Protein AF-A0A5C6Q6F5-F1 (afdb_monomer_lite)

Radius of gyration: 61.61 Å; chains: 1; bounding box: 102×30×175 Å

Foldseek 3Di:
DDQDDDPPVNLCVVPVPDDPVVNVVSVVVRVVVSVVRVVVVVVVVVVVVVVVVVVVVVVVVVVVVVVVVVVVVVVVVVVVVVVVVVVVVVVVVVVVVVVVVVVVVVVVVVVVVVVVVVVVVVVVVVVVVVVVVVVVVVVVVVVVVVVVCVVDPD

Structure (mmCIF, N/CA/C/O backbone):
data_AF-A0A5C6Q6F5-F1
#
_entry.id   AF-A0A5C6Q6F5-F1
#
loop_
_atom_site.group_PDB
_atom_site.id
_atom_site.type_symbol
_atom_site.label_atom_id
_atom_site.label_alt_id
_atom_site.label_comp_id
_atom_site.label_asym_id
_atom_site.label_entity_id
_atom_site.label_seq_id
_atom_site.pdbx_PDB_ins_code
_atom_site.Cartn_x
_atom_site.Cartn_y
_atom_site.Cartn_z
_atom_site.occupancy
_atom_site.B_iso_or_equiv
_atom_site.auth_seq_id
_atom_site.auth_comp_id
_atom_site.auth_asym_id
_atom_site.auth_atom_id
_atom_site.pdbx_PDB_model_num
ATOM 1 N N . MET A 1 1 ? 21.310 9.097 -48.764 1.00 56.41 1 MET A N 1
ATOM 2 C CA . MET A 1 1 ? 22.387 10.093 -48.936 1.00 56.41 1 MET A CA 1
ATOM 3 C C . MET A 1 1 ? 22.700 10.214 -50.419 1.00 56.41 1 MET A C 1
ATOM 5 O O . MET A 1 1 ? 22.522 9.233 -51.130 1.00 56.41 1 MET A O 1
ATOM 9 N N . ALA A 1 2 ? 23.084 11.397 -50.901 1.00 59.16 2 ALA A N 1
ATOM 10 C CA . ALA A 1 2 ? 23.577 11.550 -52.270 1.00 59.16 2 ALA A CA 1
ATOM 11 C C . ALA A 1 2 ? 25.001 10.975 -52.343 1.00 59.16 2 ALA A C 1
ATOM 13 O O . ALA A 1 2 ? 25.812 11.287 -51.472 1.00 59.16 2 ALA A O 1
ATOM 14 N N . ARG A 1 3 ? 25.284 10.117 -53.330 1.00 66.50 3 ARG A N 1
ATOM 15 C CA . ARG A 1 3 ? 26.639 9.595 -53.563 1.00 66.50 3 ARG A CA 1
ATOM 16 C C . ARG A 1 3 ? 27.546 10.709 -54.069 1.00 66.50 3 ARG A C 1
ATOM 18 O O . ARG A 1 3 ? 27.082 11.613 -54.768 1.00 66.50 3 ARG A O 1
ATOM 25 N N . TYR A 1 4 ? 28.821 10.648 -53.706 1.00 63.25 4 TYR A N 1
ATOM 26 C CA . TYR A 1 4 ? 29.802 11.589 -54.223 1.00 63.25 4 TYR A CA 1
ATOM 27 C C . TYR A 1 4 ? 30.115 11.233 -55.674 1.00 63.25 4 TYR A C 1
ATOM 29 O O . TYR A 1 4 ? 30.737 10.213 -55.941 1.00 63.25 4 TYR A O 1
ATOM 37 N N . ARG A 1 5 ? 29.702 12.095 -56.601 1.00 63.47 5 ARG A N 1
ATOM 38 C CA . ARG A 1 5 ? 30.116 12.040 -58.000 1.00 63.47 5 ARG A CA 1
ATOM 39 C C . ARG A 1 5 ? 30.704 13.405 -58.351 1.00 63.47 5 ARG A C 1
ATOM 41 O O . ARG A 1 5 ? 29.983 14.398 -58.209 1.00 63.47 5 ARG A O 1
ATOM 48 N N . PRO A 1 6 ? 31.981 13.502 -58.758 1.00 65.19 6 PRO A N 1
ATOM 49 C CA . PRO A 1 6 ? 32.508 14.746 -59.311 1.00 65.19 6 PRO A CA 1
ATOM 50 C C . PRO A 1 6 ? 31.605 15.178 -60.471 1.00 65.19 6 PRO A C 1
ATOM 52 O O . PRO A 1 6 ? 31.167 14.325 -61.248 1.00 65.19 6 PRO A O 1
ATOM 55 N N . SER A 1 7 ? 31.272 16.467 -60.590 1.00 69.75 7 SER A N 1
ATOM 56 C CA . SER A 1 7 ? 30.468 16.887 -61.742 1.00 69.75 7 SER A CA 1
ATOM 57 C C . SER A 1 7 ? 31.296 16.694 -63.016 1.00 69.75 7 SER A C 1
ATOM 59 O O . SER A 1 7 ? 32.509 16.920 -63.003 1.00 69.75 7 SER A O 1
ATOM 61 N N . GLU A 1 8 ? 30.656 16.290 -64.118 1.00 67.56 8 GLU A N 1
ATOM 62 C CA . GLU A 1 8 ? 31.323 16.182 -65.429 1.00 67.56 8 GLU A CA 1
ATOM 63 C C . GLU A 1 8 ? 32.020 17.496 -65.805 1.00 67.56 8 GLU A C 1
ATOM 65 O O . GLU A 1 8 ? 33.095 17.490 -66.389 1.00 67.56 8 GLU A O 1
ATOM 70 N N . GLU A 1 9 ? 31.457 18.616 -65.357 1.00 65.31 9 GLU A N 1
ATOM 71 C CA . GLU A 1 9 ? 32.005 19.962 -65.497 1.00 65.31 9 GLU A CA 1
ATOM 72 C C . GLU A 1 9 ? 33.338 20.143 -64.744 1.00 65.31 9 GLU A C 1
ATOM 74 O O . GLU A 1 9 ? 34.272 20.733 -65.278 1.00 65.31 9 GLU A O 1
ATOM 79 N N . THR A 1 10 ? 33.483 19.570 -63.540 1.00 68.19 10 THR A N 1
ATOM 80 C CA . THR A 1 10 ? 34.743 19.650 -62.773 1.00 68.19 10 THR A CA 1
ATOM 81 C C . THR A 1 10 ? 35.837 18.776 -63.389 1.00 68.19 10 THR A C 1
ATOM 83 O O . THR A 1 10 ? 37.005 19.153 -63.375 1.00 68.19 10 THR A O 1
ATOM 86 N N . LEU A 1 11 ? 35.468 17.609 -63.929 1.00 68.75 11 LEU A N 1
ATOM 87 C CA . LEU A 1 11 ? 36.392 16.703 -64.621 1.00 68.75 11 LEU A CA 1
ATOM 88 C C . LEU A 1 11 ? 36.836 17.277 -65.972 1.00 68.75 11 LEU A C 1
ATOM 90 O O . LEU A 1 11 ? 38.020 17.229 -66.291 1.00 68.75 11 LEU A O 1
ATOM 94 N N . ALA A 1 12 ? 35.914 17.871 -66.734 1.00 69.88 12 ALA A N 1
ATOM 95 C CA . ALA A 1 12 ? 36.203 18.484 -68.029 1.00 69.88 12 ALA A CA 1
ATOM 96 C C . ALA A 1 12 ? 37.190 19.657 -67.911 1.00 69.88 12 ALA A C 1
ATOM 98 O O . ALA A 1 12 ? 38.140 19.731 -68.685 1.00 69.88 12 ALA A O 1
ATOM 99 N N . MET A 1 13 ? 37.036 20.509 -66.889 1.00 68.50 13 MET A N 1
ATOM 100 C CA . MET A 1 13 ? 37.956 21.627 -66.628 1.00 68.50 13 MET A CA 1
ATOM 101 C C . MET A 1 13 ? 39.399 21.189 -66.334 1.00 68.50 13 MET A C 1
ATOM 103 O O . MET A 1 13 ? 40.329 21.955 -66.561 1.00 68.50 13 MET A O 1
ATOM 107 N N . PHE A 1 14 ? 39.604 19.976 -65.814 1.00 66.75 14 PHE A N 1
ATOM 108 C CA . PHE A 1 14 ? 40.941 19.432 -65.559 1.00 66.75 14 PHE A CA 1
ATOM 109 C C . PHE A 1 14 ? 41.561 18.754 -66.785 1.00 66.75 14 PHE A C 1
ATOM 111 O O . PHE A 1 14 ? 42.776 18.575 -66.815 1.00 66.75 14 PHE A O 1
ATOM 118 N N . LYS A 1 15 ? 40.744 18.369 -67.772 1.00 69.62 15 LYS A N 1
ATOM 119 C CA . LYS A 1 15 ? 41.152 17.582 -68.942 1.00 69.62 15 LYS A CA 1
ATOM 120 C C . LYS A 1 15 ? 41.503 18.416 -70.174 1.00 69.62 15 LYS A C 1
ATOM 122 O O . LYS A 1 15 ? 42.203 17.910 -71.041 1.00 69.62 15 LYS A O 1
ATOM 127 N N . GLU A 1 16 ? 41.062 19.674 -70.237 1.00 72.19 16 GLU A N 1
ATOM 128 C CA . GLU A 1 16 ? 41.128 20.527 -71.439 1.00 72.19 16 GLU A CA 1
ATOM 129 C C . GLU A 1 16 ? 42.552 20.744 -72.004 1.00 72.19 16 GLU A C 1
ATOM 131 O O . GLU A 1 16 ? 42.694 20.933 -73.208 1.00 72.19 16 GLU A O 1
ATOM 136 N N . ASP A 1 17 ? 43.602 20.618 -71.180 1.00 70.12 17 ASP A N 1
ATOM 137 C CA . ASP A 1 17 ? 45.014 20.816 -71.569 1.00 70.12 17 ASP A CA 1
ATOM 138 C C . ASP A 1 17 ? 45.928 19.599 -71.274 1.00 70.12 17 ASP A C 1
ATOM 140 O O . ASP A 1 17 ? 47.160 19.717 -71.257 1.00 70.12 17 ASP A O 1
ATOM 144 N N . LEU A 1 18 ? 45.365 18.416 -70.996 1.00 74.75 18 LEU A N 1
ATOM 145 C CA . LEU A 1 18 ? 46.159 17.234 -70.641 1.00 74.75 18 LEU A CA 1
ATOM 146 C C . LEU A 1 18 ? 46.579 16.418 -71.877 1.00 74.75 18 LEU A C 1
ATOM 148 O O . LEU A 1 18 ? 45.759 16.174 -72.755 1.00 74.75 18 LEU A O 1
ATOM 152 N N . PRO A 1 19 ? 47.832 15.923 -71.944 1.00 77.12 19 PRO A N 1
ATOM 153 C CA . PRO A 1 19 ? 48.201 14.865 -72.883 1.00 77.12 19 PRO A CA 1
ATOM 154 C C . PRO A 1 19 ? 47.343 13.609 -72.654 1.00 77.12 19 PRO A C 1
ATOM 156 O O . PRO A 1 19 ? 47.102 13.256 -71.498 1.00 77.12 19 PRO A O 1
ATOM 159 N N . ASP A 1 20 ? 46.970 12.897 -73.721 1.00 73.38 20 ASP A N 1
ATOM 160 C CA . ASP A 1 20 ? 46.115 11.690 -73.695 1.00 73.38 20 ASP A CA 1
ATOM 161 C C . ASP A 1 20 ? 46.543 10.638 -72.642 1.00 73.38 20 ASP A C 1
ATOM 163 O O . ASP A 1 20 ? 45.713 9.976 -72.012 1.00 73.38 20 ASP A O 1
ATOM 167 N N . ASP A 1 21 ? 47.851 10.505 -72.392 1.00 70.75 21 ASP A N 1
ATOM 168 C CA . ASP A 1 21 ? 48.407 9.586 -71.388 1.00 70.75 21 ASP A CA 1
ATOM 169 C C . ASP A 1 21 ? 48.069 9.989 -69.937 1.00 70.75 21 ASP A C 1
ATOM 171 O O . ASP A 1 21 ? 48.003 9.134 -69.053 1.00 70.75 21 ASP A O 1
ATOM 175 N N . ILE A 1 22 ? 47.845 11.280 -69.671 1.00 75.56 22 ILE A N 1
ATOM 176 C CA . ILE A 1 22 ? 47.466 11.802 -68.350 1.00 75.56 22 ILE A CA 1
ATOM 177 C C . ILE A 1 22 ? 45.947 11.748 -68.155 1.00 75.56 22 ILE A C 1
ATOM 179 O O . ILE A 1 22 ? 45.495 11.507 -67.036 1.00 75.56 22 ILE A O 1
ATOM 183 N N . GLU A 1 23 ? 45.155 11.894 -69.220 1.00 76.50 23 GLU A N 1
ATOM 184 C CA . GLU A 1 23 ? 43.692 11.813 -69.138 1.00 76.50 23 GLU A CA 1
ATOM 185 C C . GLU A 1 23 ? 43.223 10.458 -68.578 1.00 76.50 23 GLU A C 1
ATOM 187 O O . GLU A 1 23 ? 42.425 10.413 -67.639 1.00 76.50 23 GLU A O 1
ATOM 192 N N . ASN A 1 24 ? 43.806 9.359 -69.065 1.00 79.62 24 ASN A N 1
ATOM 193 C CA . ASN A 1 24 ? 43.508 8.011 -68.572 1.00 79.62 24 ASN A CA 1
ATOM 194 C C . ASN A 1 24 ? 43.873 7.829 -67.087 1.00 79.62 24 ASN A C 1
ATOM 196 O O . ASN A 1 24 ? 43.171 7.140 -66.348 1.00 79.62 24 ASN A O 1
ATOM 200 N N . ILE A 1 25 ? 44.956 8.465 -66.624 1.00 81.62 25 ILE A N 1
ATOM 201 C CA . ILE A 1 25 ? 45.366 8.429 -65.212 1.00 81.62 25 ILE A CA 1
ATOM 202 C C . ILE A 1 25 ? 44.364 9.200 -64.345 1.00 81.62 25 ILE A C 1
ATOM 204 O O . ILE A 1 25 ? 44.036 8.751 -63.246 1.00 81.62 25 ILE A O 1
ATOM 208 N N . VAL A 1 26 ? 43.870 10.346 -64.824 1.00 81.38 26 VAL A N 1
ATOM 209 C CA . VAL A 1 26 ? 42.858 11.149 -64.121 1.00 81.38 26 VAL A CA 1
ATOM 210 C C . VAL A 1 26 ? 41.552 10.371 -63.974 1.00 81.38 26 VAL A C 1
ATOM 212 O O . VAL A 1 26 ? 40.999 10.343 -62.874 1.00 81.38 26 VAL A O 1
ATOM 215 N N . ASP A 1 27 ? 41.101 9.683 -65.024 1.00 82.00 27 ASP A N 1
ATOM 216 C CA . ASP A 1 27 ? 39.892 8.852 -64.972 1.00 82.00 27 ASP A CA 1
ATOM 217 C C . ASP A 1 27 ? 40.043 7.663 -64.015 1.00 82.00 27 ASP A C 1
ATOM 219 O O . ASP A 1 27 ? 39.164 7.412 -63.186 1.00 82.00 27 ASP A O 1
ATOM 223 N N . ASP A 1 28 ? 41.190 6.980 -64.047 1.00 84.94 28 ASP A N 1
ATOM 224 C CA . ASP A 1 28 ? 41.498 5.878 -63.132 1.00 84.94 28 ASP A CA 1
ATOM 225 C C . ASP A 1 28 ? 41.536 6.327 -61.664 1.00 84.94 28 ASP A C 1
ATOM 227 O O . ASP A 1 28 ? 41.083 5.607 -60.766 1.00 84.94 28 ASP A O 1
ATOM 231 N N . VAL A 1 29 ? 42.102 7.506 -61.394 1.00 84.94 29 VAL A N 1
ATOM 232 C CA . VAL A 1 29 ? 42.141 8.088 -60.047 1.00 84.94 29 VAL A CA 1
ATOM 233 C C . VAL A 1 29 ? 40.740 8.498 -59.607 1.00 84.94 29 VAL A C 1
ATOM 235 O O . VAL A 1 29 ? 40.348 8.156 -58.492 1.00 84.94 29 VAL A O 1
ATOM 238 N N . ALA A 1 30 ? 39.961 9.154 -60.469 1.00 83.69 30 ALA A N 1
ATOM 239 C CA . ALA A 1 30 ? 38.591 9.554 -60.167 1.00 83.69 30 ALA A CA 1
ATOM 240 C C . ALA A 1 30 ? 37.708 8.342 -59.831 1.00 83.69 30 ALA A C 1
ATOM 242 O O . ALA A 1 30 ? 37.038 8.344 -58.798 1.00 83.69 30 ALA A O 1
ATOM 243 N N . ALA A 1 31 ? 37.782 7.272 -60.629 1.00 85.12 31 ALA A N 1
ATOM 244 C CA . ALA A 1 31 ? 37.037 6.038 -60.391 1.00 85.12 31 ALA A CA 1
ATOM 245 C C . ALA A 1 31 ? 37.449 5.344 -59.079 1.00 85.12 31 ALA A C 1
ATOM 247 O O . ALA A 1 31 ? 36.602 4.851 -58.330 1.00 85.12 31 ALA A O 1
ATOM 248 N N . LYS A 1 32 ? 38.752 5.321 -58.757 1.00 88.44 32 LYS A N 1
ATOM 249 C CA . LYS A 1 32 ? 39.244 4.786 -57.474 1.00 88.44 32 LYS A CA 1
ATOM 250 C C . LYS A 1 32 ? 38.767 5.625 -56.293 1.00 88.44 32 LYS A C 1
ATOM 252 O O . LYS A 1 32 ? 38.381 5.056 -55.275 1.00 88.44 32 LYS A O 1
ATOM 257 N N . THR A 1 33 ? 38.778 6.949 -56.420 1.00 86.56 33 THR A N 1
ATOM 258 C CA . THR A 1 33 ? 38.299 7.859 -55.377 1.00 86.56 33 THR A CA 1
ATOM 259 C C . THR A 1 33 ? 36.798 7.711 -55.151 1.00 86.56 33 THR A C 1
ATOM 261 O O . THR A 1 33 ? 36.391 7.586 -54.001 1.00 86.56 33 THR A O 1
ATOM 264 N N . GLU A 1 34 ? 35.987 7.656 -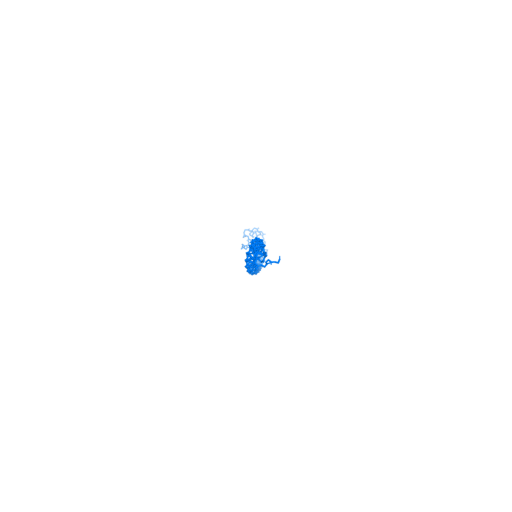56.211 1.00 87.06 34 GLU A N 1
ATOM 265 C CA . GLU A 1 34 ? 34.540 7.413 -56.109 1.00 87.06 34 GLU A CA 1
ATOM 266 C C . GLU A 1 34 ? 34.260 6.100 -55.375 1.00 87.06 34 GLU A C 1
ATOM 268 O O . GLU A 1 34 ? 33.503 6.084 -54.408 1.00 87.06 34 GLU A O 1
ATOM 273 N N . LYS A 1 35 ? 34.966 5.024 -55.743 1.00 88.94 35 LYS A N 1
ATOM 274 C CA . LYS A 1 35 ? 34.834 3.731 -55.069 1.00 88.94 35 LYS A CA 1
ATOM 275 C C . LYS A 1 35 ? 35.187 3.796 -53.581 1.00 88.94 35 LYS A C 1
ATOM 277 O O . LYS A 1 35 ? 34.445 3.267 -52.764 1.00 88.94 35 LYS A O 1
ATOM 282 N N . VAL A 1 36 ? 36.299 4.438 -53.214 1.00 91.31 36 VAL A N 1
ATOM 283 C CA . VAL A 1 36 ? 36.698 4.578 -51.801 1.00 91.31 36 VAL A CA 1
ATOM 284 C C . VAL A 1 36 ? 35.665 5.385 -51.014 1.00 91.31 36 VAL A C 1
ATOM 286 O O . VAL A 1 36 ? 35.380 5.053 -49.865 1.00 91.31 36 VAL A O 1
ATOM 289 N N . VAL A 1 37 ? 35.099 6.436 -51.612 1.00 90.69 37 VAL A N 1
ATOM 290 C CA . VAL A 1 37 ? 34.057 7.240 -50.964 1.00 90.69 37 VAL A CA 1
ATOM 291 C C . VAL A 1 37 ? 32.770 6.436 -50.790 1.00 90.69 37 VAL A C 1
ATOM 293 O O . VAL A 1 37 ? 32.211 6.451 -49.696 1.00 90.69 37 VAL A O 1
ATOM 296 N N . ASP A 1 38 ? 32.330 5.703 -51.813 1.00 91.56 38 ASP A N 1
ATOM 297 C CA . ASP A 1 38 ? 31.161 4.821 -51.723 1.00 91.56 38 ASP A CA 1
ATOM 298 C C . ASP A 1 38 ? 31.367 3.735 -50.649 1.00 91.56 38 ASP A C 1
ATOM 300 O O . ASP A 1 38 ? 30.503 3.558 -49.790 1.00 91.56 38 ASP A O 1
ATOM 304 N N . ASP A 1 39 ? 32.541 3.095 -50.605 1.00 92.06 39 ASP A N 1
ATOM 305 C CA . ASP A 1 39 ? 32.878 2.092 -49.585 1.00 92.06 39 ASP A CA 1
ATOM 306 C C . ASP A 1 39 ? 32.850 2.689 -48.160 1.00 92.06 39 ASP A C 1
ATOM 308 O O . ASP A 1 39 ? 32.402 2.036 -47.213 1.00 92.06 39 ASP A O 1
ATOM 312 N N . LEU A 1 40 ? 33.311 3.934 -47.983 1.00 92.12 40 LEU A N 1
ATOM 313 C CA . LEU A 1 40 ? 33.256 4.641 -46.696 1.00 92.12 40 LEU A CA 1
ATOM 314 C C . LEU A 1 40 ? 31.821 4.996 -46.290 1.00 92.12 40 LEU A C 1
ATOM 316 O O . LEU A 1 40 ? 31.475 4.868 -45.113 1.00 92.12 40 LEU A O 1
ATOM 320 N N . ILE A 1 41 ? 30.989 5.432 -47.240 1.00 92.81 41 ILE A N 1
ATOM 321 C CA . ILE A 1 41 ? 29.569 5.720 -47.000 1.00 92.81 41 ILE A CA 1
ATOM 322 C C . ILE A 1 41 ? 28.851 4.442 -46.566 1.00 92.81 41 ILE A C 1
ATOM 324 O O . ILE A 1 41 ? 28.159 4.453 -45.548 1.00 92.81 41 ILE A O 1
ATOM 328 N N . ASP A 1 42 ? 29.064 3.334 -47.276 1.00 93.56 42 ASP A N 1
ATOM 329 C CA . ASP A 1 42 ? 28.428 2.052 -46.968 1.00 93.56 42 ASP A CA 1
ATOM 330 C C . ASP A 1 42 ? 28.841 1.532 -45.579 1.00 93.56 42 ASP A C 1
ATOM 332 O O . ASP A 1 42 ? 27.995 1.063 -44.809 1.00 93.56 42 ASP A O 1
ATOM 336 N N . GLN A 1 43 ? 30.120 1.670 -45.208 1.00 95.44 43 GLN A N 1
ATOM 337 C CA . GLN A 1 43 ? 30.606 1.333 -43.862 1.00 95.44 43 GLN A CA 1
ATOM 338 C C . GLN A 1 43 ? 29.963 2.206 -42.779 1.00 95.44 43 GLN A C 1
ATOM 340 O O . GLN A 1 43 ? 29.574 1.705 -41.719 1.00 95.44 43 GLN A O 1
ATOM 345 N N . TYR A 1 44 ? 29.835 3.509 -43.035 1.00 95.12 44 TYR A N 1
ATOM 346 C CA . TYR A 1 44 ? 29.230 4.437 -42.088 1.00 95.12 44 TYR A CA 1
ATOM 347 C C . TYR A 1 44 ? 27.733 4.164 -41.900 1.00 95.12 44 TYR A C 1
ATOM 349 O O . TYR A 1 44 ? 27.258 4.093 -40.766 1.00 95.12 44 TYR A O 1
ATOM 357 N N . ASP A 1 45 ? 27.001 3.920 -42.988 1.00 95.00 45 ASP A N 1
ATOM 358 C CA . ASP A 1 45 ? 25.583 3.560 -42.954 1.00 95.00 45 ASP A CA 1
ATOM 359 C C . ASP A 1 45 ? 25.350 2.234 -42.217 1.00 95.00 45 ASP A C 1
ATOM 361 O O . ASP A 1 45 ? 24.395 2.111 -41.442 1.00 95.00 45 ASP A O 1
ATOM 365 N N . ALA A 1 46 ? 26.224 1.241 -42.414 1.00 94.94 46 ALA A N 1
ATOM 366 C CA . ALA A 1 46 ? 26.170 -0.015 -41.672 1.00 94.94 46 ALA A CA 1
ATOM 367 C C . ALA A 1 46 ? 26.380 0.211 -40.165 1.00 94.94 46 ALA A C 1
ATOM 369 O O . ALA A 1 46 ? 25.579 -0.263 -39.356 1.00 94.94 46 ALA A O 1
ATOM 370 N N . SER A 1 47 ? 27.392 1.000 -39.790 1.00 95.81 47 SER A N 1
ATOM 371 C CA . SER A 1 47 ? 27.680 1.318 -38.386 1.00 95.81 47 SER A CA 1
ATOM 372 C C . SER A 1 47 ? 26.552 2.113 -37.719 1.00 95.81 47 SER A C 1
ATOM 374 O O . SER A 1 47 ? 26.192 1.846 -36.569 1.00 95.81 47 SER A O 1
ATOM 376 N N . LEU A 1 48 ? 25.937 3.060 -38.435 1.00 96.50 48 LEU A N 1
ATOM 377 C CA . LEU A 1 48 ? 24.776 3.799 -37.938 1.00 96.50 48 LEU A CA 1
ATOM 378 C C . LEU A 1 48 ? 23.572 2.887 -37.703 1.00 96.50 48 LEU A C 1
ATOM 380 O O . LEU A 1 48 ? 22.902 3.014 -36.676 1.00 96.50 48 LEU A O 1
ATOM 384 N N . LYS A 1 49 ? 23.297 1.958 -38.626 1.00 97.12 49 LYS A N 1
ATOM 385 C CA . LYS A 1 49 ? 22.212 0.981 -38.462 1.00 97.12 49 LYS A CA 1
ATOM 386 C C . LYS A 1 49 ? 22.446 0.088 -37.249 1.00 97.12 49 LYS A C 1
ATOM 388 O O . LYS A 1 49 ? 21.522 -0.098 -36.463 1.00 97.12 49 LYS A O 1
ATOM 393 N N . GLU A 1 50 ? 23.665 -0.414 -37.071 1.00 97.44 50 GLU A N 1
ATOM 394 C CA . GLU A 1 50 ? 24.030 -1.242 -35.919 1.00 97.44 50 GLU A CA 1
ATOM 395 C C . GLU A 1 50 ? 23.821 -0.488 -34.601 1.00 97.44 50 GLU A C 1
ATOM 397 O O . GLU A 1 50 ? 23.081 -0.953 -33.733 1.00 97.44 50 GLU A O 1
ATOM 402 N N . LYS A 1 51 ? 24.362 0.732 -34.491 1.00 96.88 51 LYS A N 1
ATOM 403 C CA . LYS A 1 51 ? 24.157 1.589 -33.315 1.00 96.88 51 LYS A CA 1
ATOM 404 C C . LYS A 1 51 ? 22.681 1.880 -33.063 1.00 96.88 51 LYS A C 1
ATOM 406 O O . LYS A 1 51 ? 22.243 1.872 -31.918 1.00 96.88 51 LYS A O 1
ATOM 411 N N . SER A 1 52 ? 21.898 2.134 -34.111 1.00 96.25 52 SER A N 1
ATOM 412 C CA . SER A 1 52 ? 20.460 2.378 -33.971 1.00 96.25 52 SER A CA 1
ATOM 413 C C . SER A 1 52 ? 19.717 1.164 -33.409 1.00 96.25 52 SER A C 1
ATOM 415 O O . SER A 1 52 ? 18.785 1.348 -32.626 1.00 96.25 52 SER A O 1
ATOM 417 N N . VAL A 1 53 ? 20.098 -0.055 -33.800 1.00 97.69 53 VAL A N 1
ATOM 418 C CA . VAL A 1 53 ? 19.513 -1.290 -33.255 1.00 97.69 53 VAL A CA 1
ATOM 419 C C . VAL A 1 53 ? 19.919 -1.471 -31.796 1.00 97.69 53 VAL A C 1
ATOM 421 O O . VAL A 1 53 ? 19.052 -1.721 -30.962 1.00 97.69 53 VAL A O 1
ATOM 424 N N . GLU A 1 54 ? 21.198 -1.271 -31.475 1.00 97.62 54 GLU A N 1
ATOM 425 C CA . GLU A 1 54 ? 21.715 -1.357 -30.105 1.00 97.62 54 GLU A CA 1
ATOM 426 C C . GLU A 1 54 ? 21.003 -0.369 -29.168 1.00 97.62 54 GLU A C 1
ATOM 428 O O . GLU A 1 54 ? 20.558 -0.741 -28.082 1.00 97.62 54 GLU A O 1
ATOM 433 N N . TYR A 1 55 ? 20.845 0.891 -29.592 1.00 97.44 55 TYR A N 1
ATOM 434 C CA . TYR A 1 55 ? 20.133 1.892 -28.799 1.00 97.44 55 TYR A CA 1
ATOM 435 C C . TYR A 1 55 ? 18.674 1.515 -28.586 1.00 97.44 55 TYR A C 1
ATOM 437 O O . TYR A 1 55 ? 18.183 1.640 -27.468 1.00 97.44 55 TYR A O 1
ATOM 445 N N . LYS A 1 56 ? 17.998 1.016 -29.625 1.00 97.38 56 LYS A N 1
ATOM 446 C CA . LYS A 1 56 ? 16.611 0.573 -29.500 1.00 97.38 56 LYS A CA 1
ATOM 447 C C . LYS A 1 56 ? 16.479 -0.568 -28.489 1.00 97.38 56 LYS A C 1
ATOM 449 O O . LYS A 1 56 ? 15.638 -0.479 -27.607 1.00 97.38 56 LYS A O 1
ATOM 454 N N . GLN A 1 57 ? 17.348 -1.577 -28.564 1.00 97.25 57 GLN A N 1
ATOM 455 C CA . GLN A 1 57 ? 17.362 -2.688 -27.607 1.00 97.25 57 GLN A CA 1
ATOM 456 C C . GLN A 1 57 ? 17.578 -2.200 -26.173 1.00 97.25 57 GLN A C 1
ATOM 458 O O . GLN A 1 57 ? 16.808 -2.553 -25.287 1.00 97.25 57 GLN A O 1
ATOM 463 N N . LYS A 1 58 ? 18.562 -1.321 -25.949 1.00 97.19 58 LYS A N 1
ATOM 464 C CA . LYS A 1 58 ? 18.818 -0.737 -24.623 1.00 97.19 58 LYS A CA 1
ATOM 465 C C . LYS A 1 58 ? 17.634 0.067 -24.095 1.00 97.19 58 LYS A C 1
ATOM 467 O O . LYS A 1 58 ? 17.353 0.033 -22.901 1.00 97.19 58 LYS A O 1
ATOM 472 N N . THR A 1 59 ? 16.954 0.813 -24.963 1.00 97.62 59 THR A N 1
ATOM 473 C CA . THR A 1 59 ? 15.745 1.553 -24.591 1.00 97.62 59 THR A CA 1
ATOM 474 C C . THR A 1 59 ? 14.605 0.605 -24.227 1.00 97.62 59 THR A C 1
ATOM 476 O O . THR A 1 59 ? 13.981 0.802 -23.188 1.00 97.62 59 THR A O 1
ATOM 479 N N . ASP A 1 60 ? 14.372 -0.438 -25.024 1.00 98.00 60 ASP A N 1
ATOM 480 C CA . ASP A 1 60 ? 13.333 -1.438 -24.764 1.00 98.00 60 ASP A CA 1
ATOM 481 C C . ASP A 1 60 ? 13.599 -2.186 -23.439 1.00 98.00 60 ASP A C 1
ATOM 483 O O . ASP A 1 60 ? 12.688 -2.360 -22.630 1.00 98.00 60 ASP A O 1
ATOM 487 N N . GLU A 1 61 ? 14.854 -2.555 -23.163 1.00 97.81 61 GLU A N 1
ATOM 488 C CA . GLU A 1 61 ? 15.272 -3.165 -21.891 1.00 97.81 61 GLU A CA 1
ATOM 489 C C . GLU A 1 61 ? 15.049 -2.233 -20.694 1.00 97.81 61 G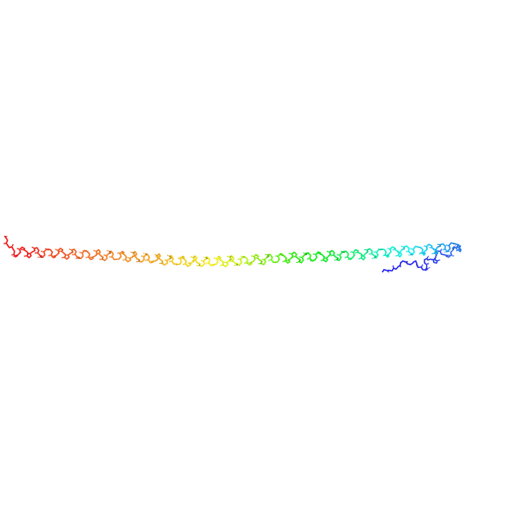LU A C 1
ATOM 491 O O . GLU A 1 61 ? 14.585 -2.670 -19.639 1.00 97.81 61 GLU A O 1
ATOM 496 N N . LEU A 1 62 ? 15.356 -0.942 -20.846 1.00 97.38 62 LEU A N 1
ATOM 497 C CA . LEU A 1 62 ? 15.154 0.045 -19.789 1.00 97.38 62 LEU A CA 1
ATOM 498 C C . LEU A 1 62 ? 13.667 0.217 -19.458 1.00 97.38 62 LEU A C 1
ATOM 500 O O . LEU A 1 62 ? 13.316 0.249 -18.280 1.00 97.38 62 LEU A O 1
ATOM 504 N N . PHE A 1 63 ? 12.797 0.270 -20.470 1.00 97.12 63 PHE A N 1
ATOM 505 C CA . PHE A 1 63 ? 11.350 0.324 -20.256 1.00 97.12 63 PHE A CA 1
ATOM 506 C C . PHE A 1 63 ? 10.812 -0.949 -19.603 1.00 97.12 63 PHE A C 1
ATOM 508 O O . PHE A 1 63 ? 10.060 -0.855 -18.638 1.00 97.12 63 PHE A O 1
ATOM 515 N N . ALA A 1 64 ? 11.244 -2.130 -20.052 1.00 96.94 64 ALA A N 1
ATOM 516 C CA . ALA A 1 64 ? 10.806 -3.392 -19.459 1.00 96.94 64 ALA A CA 1
ATOM 517 C C . ALA A 1 64 ? 11.209 -3.516 -17.978 1.00 96.94 64 ALA A C 1
ATOM 519 O O . ALA A 1 64 ? 10.417 -3.972 -17.152 1.00 96.94 64 ALA A O 1
ATOM 520 N N . ASN A 1 65 ? 12.426 -3.086 -17.629 1.00 96.56 65 ASN A N 1
ATOM 521 C CA . ASN A 1 65 ? 12.878 -3.060 -16.239 1.00 96.56 65 ASN A CA 1
ATOM 522 C C . ASN A 1 65 ? 12.086 -2.049 -15.405 1.00 96.56 65 ASN A C 1
ATOM 524 O O . ASN A 1 65 ? 11.678 -2.372 -14.293 1.00 96.56 65 ASN A O 1
ATOM 528 N N . PHE A 1 66 ? 11.827 -0.858 -15.950 1.00 96.06 66 PHE A N 1
ATOM 529 C CA . PHE A 1 66 ? 11.031 0.160 -15.271 1.00 96.06 66 PHE A CA 1
ATOM 530 C C . PHE A 1 66 ? 9.599 -0.320 -14.993 1.00 96.06 66 PHE A C 1
ATOM 532 O O . PHE A 1 66 ? 9.131 -0.219 -13.862 1.00 96.06 66 PHE A O 1
ATOM 539 N N . ASP A 1 67 ? 8.926 -0.902 -15.988 1.00 96.56 67 ASP A N 1
ATOM 540 C CA . ASP A 1 67 ? 7.570 -1.439 -15.829 1.00 96.56 67 ASP A CA 1
ATOM 541 C C . ASP A 1 67 ? 7.523 -2.543 -14.767 1.00 96.56 67 ASP A C 1
ATOM 543 O O . ASP A 1 67 ? 6.607 -2.587 -13.942 1.00 96.56 67 ASP A O 1
ATOM 547 N N . LYS A 1 68 ? 8.545 -3.407 -14.739 1.00 96.62 68 LYS A N 1
ATOM 548 C CA . LYS A 1 68 ? 8.683 -4.441 -13.714 1.00 96.62 68 LYS A CA 1
ATOM 549 C C . LYS A 1 68 ? 8.829 -3.838 -12.314 1.00 96.62 68 LYS A C 1
ATOM 551 O O . LYS A 1 68 ? 8.095 -4.239 -11.415 1.00 96.62 68 LYS A O 1
ATOM 556 N N . GLU A 1 69 ? 9.742 -2.886 -12.125 1.00 95.88 69 GLU A N 1
ATOM 557 C CA . GLU A 1 69 ? 9.959 -2.239 -10.823 1.00 95.88 69 GLU A CA 1
ATOM 558 C C . GLU A 1 69 ? 8.698 -1.514 -10.333 1.00 95.88 69 GLU A C 1
ATOM 560 O O . GLU A 1 69 ? 8.326 -1.626 -9.164 1.00 95.88 69 GLU A O 1
ATOM 565 N N . VAL A 1 70 ? 7.993 -0.817 -11.229 1.00 96.12 70 VAL A N 1
ATOM 566 C CA . VAL A 1 70 ? 6.723 -0.152 -10.906 1.00 96.12 70 VAL A CA 1
ATOM 567 C C . VAL A 1 70 ? 5.655 -1.165 -10.497 1.00 96.12 70 VAL A C 1
ATOM 569 O O . VAL A 1 70 ? 4.940 -0.929 -9.518 1.00 96.12 70 VAL A O 1
ATOM 572 N N . SER A 1 71 ? 5.552 -2.297 -11.199 1.00 97.44 71 SER A N 1
ATOM 573 C CA . S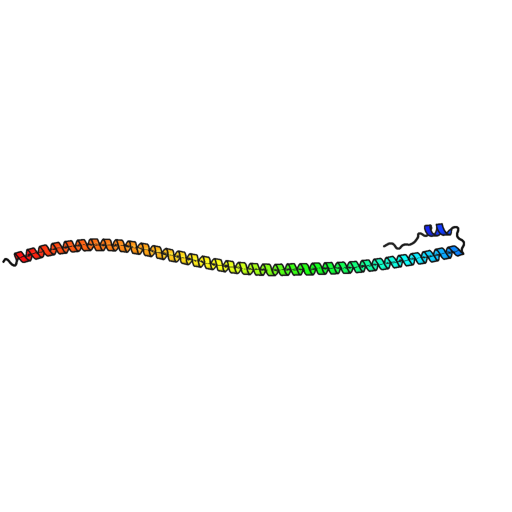ER A 1 71 ? 4.618 -3.371 -10.841 1.00 97.44 71 SER A CA 1
ATOM 574 C C . SER A 1 71 ? 4.927 -3.938 -9.454 1.00 97.44 71 SER A C 1
ATOM 576 O O . SER A 1 71 ? 4.030 -4.036 -8.620 1.00 97.44 71 SER A O 1
ATOM 578 N N . GLU A 1 72 ? 6.197 -4.232 -9.163 1.00 97.12 72 GLU A N 1
ATOM 579 C CA . GLU A 1 72 ? 6.619 -4.767 -7.862 1.00 97.12 72 GLU A CA 1
ATOM 580 C C . GLU A 1 72 ? 6.334 -3.785 -6.713 1.00 97.12 72 GLU A C 1
ATOM 582 O O . GLU A 1 72 ? 5.834 -4.186 -5.660 1.00 97.12 72 GLU A O 1
ATOM 587 N N . ILE A 1 73 ? 6.596 -2.487 -6.910 1.00 95.38 73 ILE A N 1
ATOM 588 C CA . ILE A 1 73 ? 6.269 -1.444 -5.923 1.00 95.38 73 ILE A CA 1
ATOM 589 C C . ILE A 1 73 ? 4.754 -1.351 -5.704 1.00 95.38 73 ILE A C 1
ATOM 591 O O . ILE A 1 73 ? 4.304 -1.165 -4.569 1.00 95.38 73 ILE A O 1
ATOM 595 N N . THR A 1 74 ? 3.967 -1.475 -6.773 1.00 96.25 74 THR A N 1
ATOM 596 C CA . THR A 1 74 ? 2.502 -1.414 -6.705 1.00 96.25 74 THR A CA 1
ATOM 597 C C . THR A 1 74 ? 1.954 -2.585 -5.893 1.00 96.25 74 THR A C 1
ATOM 599 O O . THR A 1 74 ? 1.238 -2.359 -4.920 1.00 96.25 74 THR A O 1
ATOM 602 N N . GLU A 1 75 ? 2.374 -3.815 -6.197 1.00 97.50 75 GLU A N 1
ATOM 603 C CA . GLU A 1 75 ? 1.954 -5.018 -5.466 1.00 97.50 75 GLU A CA 1
ATOM 604 C C . GLU A 1 75 ? 2.339 -4.961 -3.980 1.00 97.50 75 GLU A C 1
ATOM 606 O O . GLU A 1 75 ? 1.532 -5.276 -3.104 1.00 97.50 75 GLU A O 1
ATOM 611 N N . GLN A 1 76 ? 3.560 -4.513 -3.665 1.00 96.38 76 GLN A N 1
ATOM 612 C CA . GLN A 1 76 ? 3.995 -4.341 -2.274 1.00 96.38 76 GLN A CA 1
ATOM 613 C C . GLN A 1 76 ? 3.157 -3.289 -1.538 1.00 96.38 76 GLN A C 1
ATOM 615 O O . GLN A 1 76 ? 2.832 -3.460 -0.360 1.00 96.38 76 GLN A O 1
ATOM 620 N N . SER A 1 77 ? 2.793 -2.205 -2.226 1.00 95.06 77 SER A N 1
ATOM 621 C CA . SER A 1 77 ? 1.962 -1.140 -1.659 1.00 95.06 77 SER A CA 1
ATOM 622 C C . SER A 1 77 ? 0.540 -1.623 -1.378 1.00 95.06 77 SER A C 1
ATOM 624 O O . SER A 1 77 ? 0.000 -1.327 -0.312 1.00 95.06 77 SER A O 1
ATOM 626 N N . GLU A 1 78 ? -0.051 -2.404 -2.284 1.00 97.12 78 GLU A N 1
ATOM 627 C CA . GLU A 1 78 ? -1.367 -3.025 -2.090 1.00 97.12 78 GLU A CA 1
ATOM 628 C C . GLU A 1 78 ? -1.365 -3.971 -0.884 1.00 97.12 78 GLU A C 1
ATOM 630 O O . GLU A 1 78 ? -2.195 -3.829 0.014 1.00 97.12 78 GLU A O 1
ATOM 635 N N . GLN A 1 79 ? -0.362 -4.848 -0.779 1.00 96.19 79 GLN A N 1
ATOM 636 C CA . GLN A 1 79 ? -0.216 -5.741 0.375 1.00 96.19 79 GLN A CA 1
ATOM 637 C C . GLN A 1 79 ? -0.084 -4.974 1.697 1.00 96.19 79 GLN A C 1
ATOM 639 O O . GLN A 1 79 ? -0.644 -5.378 2.719 1.00 96.19 79 GLN A O 1
ATOM 644 N N . TYR A 1 80 ? 0.658 -3.865 1.702 1.00 94.19 80 TYR A N 1
ATOM 645 C CA . TYR A 1 80 ? 0.799 -3.033 2.893 1.00 94.19 80 TYR A CA 1
ATOM 646 C C . TYR A 1 80 ? -0.527 -2.367 3.286 1.00 94.19 80 TYR A C 1
ATOM 648 O O . TYR A 1 80 ? -0.873 -2.328 4.471 1.00 94.19 80 TYR A O 1
ATOM 656 N N . LEU A 1 81 ? -1.291 -1.878 2.305 1.00 96.19 81 LEU A N 1
ATOM 657 C CA . LEU A 1 81 ? -2.615 -1.302 2.535 1.00 96.19 81 LEU A CA 1
ATOM 658 C C . LEU A 1 81 ? -3.590 -2.333 3.109 1.00 96.19 81 LEU A C 1
ATOM 660 O O . LEU A 1 81 ? -4.269 -2.022 4.090 1.00 96.19 81 LEU A O 1
ATOM 664 N N . ASP A 1 82 ? -3.608 -3.556 2.583 1.00 96.94 82 ASP A N 1
ATOM 665 C CA . ASP A 1 82 ? -4.449 -4.640 3.102 1.00 96.94 82 ASP A CA 1
ATOM 666 C C . ASP A 1 82 ? -4.119 -4.953 4.571 1.00 96.94 82 ASP A C 1
ATOM 668 O O . ASP A 1 82 ? -5.007 -5.007 5.428 1.00 96.94 82 ASP A O 1
ATOM 672 N N . GLN A 1 83 ? -2.828 -5.053 4.908 1.00 95.75 83 GLN A N 1
ATOM 673 C CA . GLN A 1 83 ? -2.383 -5.259 6.292 1.00 95.75 83 GLN A CA 1
ATOM 674 C C . GLN A 1 83 ? -2.780 -4.099 7.216 1.00 95.75 83 GLN A C 1
ATOM 676 O O . GLN A 1 83 ? -3.120 -4.310 8.386 1.00 95.75 83 GLN A O 1
ATOM 681 N N . MET A 1 84 ? -2.725 -2.856 6.727 1.00 94.75 84 MET A N 1
ATOM 682 C CA . MET A 1 84 ? -3.175 -1.692 7.492 1.00 94.75 84 MET A CA 1
ATOM 683 C C . MET A 1 84 ? -4.685 -1.718 7.731 1.00 94.75 84 MET A C 1
ATOM 685 O O . MET A 1 84 ? -5.121 -1.422 8.846 1.00 94.75 84 MET A O 1
ATOM 689 N N . GLN A 1 85 ? -5.477 -2.087 6.723 1.00 97.31 85 GLN A N 1
ATOM 690 C CA . GLN A 1 85 ? -6.929 -2.210 6.849 1.00 97.31 85 GLN A CA 1
ATOM 691 C C . GLN A 1 85 ? -7.314 -3.281 7.874 1.00 97.31 85 GLN A C 1
ATOM 693 O O . GLN A 1 85 ? -8.169 -3.030 8.726 1.00 97.31 85 GLN A O 1
ATOM 698 N N . GLU A 1 86 ? -6.646 -4.437 7.863 1.00 96.50 86 GLU A N 1
ATOM 699 C CA . GLU A 1 86 ? -6.878 -5.499 8.846 1.00 96.50 86 GLU A CA 1
ATOM 700 C C . GLU A 1 86 ? -6.574 -5.025 10.275 1.00 96.50 86 GLU A C 1
ATOM 702 O O . GLU A 1 86 ? -7.392 -5.189 11.188 1.00 96.50 86 GLU A O 1
ATOM 707 N N . LYS A 1 87 ? -5.425 -4.364 10.474 1.00 95.94 87 LYS A N 1
ATOM 708 C CA . LYS A 1 87 ? -5.045 -3.800 11.779 1.00 95.94 87 LYS A CA 1
ATOM 709 C C . LYS A 1 87 ? -6.027 -2.737 12.256 1.00 95.94 87 LYS A C 1
ATOM 711 O O . LYS A 1 87 ? -6.358 -2.709 13.442 1.00 95.94 87 LYS A O 1
ATOM 716 N N . LEU A 1 88 ? -6.508 -1.883 11.354 1.00 96.25 88 LEU A N 1
ATOM 717 C CA . LEU A 1 88 ? -7.500 -0.864 11.681 1.00 96.25 88 LEU A CA 1
ATOM 718 C C . LEU A 1 88 ? -8.821 -1.509 12.116 1.00 96.25 88 LEU A C 1
ATOM 720 O O . LEU A 1 88 ? -9.364 -1.138 13.153 1.00 96.25 88 LEU A O 1
ATOM 724 N N . ALA A 1 89 ? -9.292 -2.527 11.392 1.00 95.75 89 ALA A N 1
ATOM 725 C CA . ALA A 1 89 ? -10.501 -3.263 11.751 1.00 95.75 89 ALA A CA 1
ATOM 726 C C . ALA A 1 89 ? -10.374 -3.962 13.118 1.00 95.75 89 ALA A C 1
ATOM 728 O O . ALA A 1 89 ? -11.318 -3.956 13.914 1.00 95.75 89 ALA A O 1
ATOM 729 N N . ALA A 1 90 ? -9.209 -4.543 13.418 1.00 94.19 90 ALA A N 1
ATOM 730 C CA . ALA A 1 90 ? -8.930 -5.136 14.724 1.00 94.19 90 ALA A CA 1
ATOM 731 C C . ALA A 1 90 ? -8.934 -4.084 15.847 1.00 94.19 90 ALA A C 1
ATOM 733 O O . ALA A 1 90 ? -9.507 -4.321 16.914 1.00 94.19 90 ALA A O 1
ATOM 734 N N . LEU A 1 91 ? -8.348 -2.909 15.599 1.00 94.94 91 LEU A N 1
ATOM 735 C CA . LEU A 1 91 ? -8.349 -1.801 16.550 1.00 94.94 91 LEU A CA 1
ATOM 736 C C . LEU A 1 91 ? -9.770 -1.298 16.820 1.00 94.94 91 LEU A C 1
ATOM 738 O O . LEU A 1 91 ? -10.133 -1.153 17.983 1.00 94.94 91 LEU A O 1
ATOM 742 N N . THR A 1 92 ? -10.593 -1.118 15.782 1.00 94.56 92 THR A N 1
ATOM 743 C CA . THR A 1 92 ? -12.005 -0.728 15.929 1.00 94.56 92 THR A CA 1
ATOM 744 C C . THR A 1 92 ? -12.769 -1.718 16.805 1.00 94.56 92 THR A C 1
ATOM 746 O O . THR A 1 92 ? -13.396 -1.305 17.777 1.00 94.56 92 THR A O 1
ATOM 749 N N . LYS A 1 93 ? -12.641 -3.029 16.550 1.00 95.25 93 LYS A N 1
ATOM 750 C CA . LYS A 1 93 ? -13.272 -4.064 17.389 1.00 95.25 93 LYS A CA 1
ATOM 751 C C . LYS A 1 93 ? -12.820 -3.989 18.850 1.00 95.25 93 LYS A C 1
ATOM 753 O O . LYS A 1 93 ? -13.636 -4.145 19.754 1.00 95.25 93 LYS A O 1
ATOM 758 N N . SER A 1 94 ? -11.528 -3.755 19.083 1.00 93.81 94 SER A N 1
ATOM 759 C CA . SER A 1 94 ? -10.973 -3.597 20.432 1.00 93.81 94 SER A CA 1
ATOM 760 C C . SER A 1 94 ? -11.532 -2.355 21.135 1.00 93.81 94 SER A C 1
ATOM 762 O O . SER A 1 94 ? -11.942 -2.425 22.292 1.00 93.81 94 SER A O 1
ATOM 764 N N . THR A 1 95 ? -11.621 -1.226 20.426 1.00 93.88 95 THR A N 1
ATOM 765 C CA . THR A 1 95 ? -12.225 0.010 20.938 1.00 93.88 95 THR A CA 1
ATOM 766 C C . THR A 1 95 ? -13.699 -0.178 21.289 1.00 93.88 95 THR A C 1
ATOM 768 O O . THR A 1 95 ? -14.115 0.248 22.366 1.00 93.88 95 THR A O 1
ATOM 771 N N . ASP A 1 96 ? -14.476 -0.851 20.440 1.00 95.38 96 ASP A N 1
ATOM 772 C CA . ASP A 1 96 ? -15.891 -1.130 20.706 1.00 95.38 96 ASP A CA 1
ATOM 773 C C . ASP A 1 96 ? -16.071 -2.030 21.937 1.00 95.38 96 ASP A C 1
ATOM 775 O O . ASP A 1 96 ? -16.915 -1.754 22.792 1.00 95.38 96 ASP A O 1
ATOM 779 N N . ALA A 1 97 ? -15.230 -3.059 22.082 1.00 93.31 97 ALA A N 1
ATOM 780 C CA . ALA A 1 97 ? -15.238 -3.931 23.255 1.00 93.31 97 ALA A CA 1
ATOM 781 C C . ALA A 1 97 ? -14.888 -3.170 24.546 1.00 93.31 97 ALA A C 1
ATOM 783 O O . ALA A 1 97 ? -15.546 -3.349 25.572 1.00 93.31 97 ALA A O 1
ATOM 784 N N . LEU A 1 98 ? -13.884 -2.287 24.500 1.00 93.12 98 LEU A N 1
ATOM 785 C CA . LEU A 1 98 ? -13.524 -1.434 25.637 1.00 93.12 98 LEU A CA 1
ATOM 786 C C . LEU A 1 98 ? -14.657 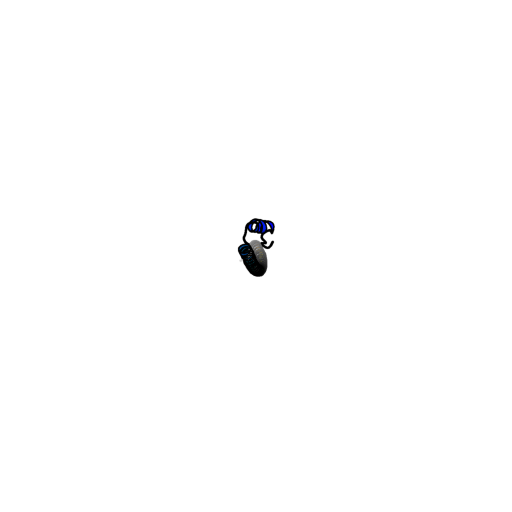-0.479 26.010 1.00 93.12 98 LEU A C 1
ATOM 788 O O . LEU A 1 98 ? -14.944 -0.310 27.194 1.00 93.12 98 LEU A O 1
ATOM 792 N N . LYS A 1 99 ? -15.328 0.114 25.019 1.00 95.50 99 LYS A N 1
ATOM 793 C CA . LYS A 1 99 ? -16.486 0.977 25.253 1.00 95.50 99 LYS A CA 1
ATOM 794 C C . LYS A 1 99 ? -17.609 0.216 25.960 1.00 95.50 99 LYS A C 1
ATOM 796 O O . LYS A 1 99 ? -18.087 0.672 26.992 1.00 95.50 99 LYS A O 1
ATOM 801 N N . GLN A 1 100 ? -17.953 -0.979 25.479 1.00 92.94 100 GLN A N 1
ATOM 802 C CA . GLN A 1 100 ? -18.968 -1.826 26.110 1.00 92.94 100 GLN A CA 1
ATOM 803 C C . GLN A 1 100 ? -18.604 -2.205 27.556 1.00 92.94 100 GLN A C 1
ATOM 805 O O . GLN A 1 100 ? -19.474 -2.235 28.431 1.00 92.94 100 GLN A O 1
ATOM 810 N N . ALA A 1 101 ? -17.324 -2.482 27.823 1.00 90.75 101 ALA A N 1
ATOM 811 C CA . ALA A 1 101 ? -16.843 -2.783 29.168 1.00 90.75 101 ALA A CA 1
ATOM 812 C C . ALA A 1 101 ? -16.962 -1.573 30.111 1.00 90.75 101 ALA A C 1
ATOM 814 O O . ALA A 1 101 ? -17.379 -1.732 31.258 1.00 90.75 101 ALA A O 1
ATOM 815 N N . ILE A 1 102 ? -16.636 -0.368 29.629 1.00 88.88 102 ILE A N 1
ATOM 816 C CA . ILE A 1 102 ? -16.787 0.881 30.390 1.00 88.88 102 ILE A CA 1
ATOM 817 C C . ILE A 1 102 ? -18.261 1.147 30.706 1.00 88.88 102 ILE A C 1
ATOM 819 O O . ILE A 1 102 ? -18.583 1.422 31.863 1.00 88.88 102 ILE A O 1
ATOM 823 N N . ASP A 1 103 ? -19.145 1.019 29.714 1.00 88.12 103 ASP A N 1
ATOM 824 C CA . ASP A 1 103 ? -20.584 1.235 29.890 1.00 88.12 103 ASP A CA 1
ATOM 825 C C . ASP A 1 103 ? -21.149 0.259 30.942 1.00 88.12 103 ASP A C 1
ATOM 827 O O . ASP A 1 103 ? -21.777 0.679 31.914 1.00 88.12 103 ASP A O 1
ATOM 831 N N . SER A 1 104 ? -20.797 -1.029 30.846 1.00 88.62 104 SER A N 1
ATOM 832 C CA . SER A 1 104 ? -21.225 -2.057 31.812 1.00 88.62 104 SER A CA 1
ATOM 833 C C . SER A 1 104 ? -20.711 -1.793 33.237 1.00 88.62 104 SER A C 1
ATOM 835 O O . SER A 1 104 ? -21.416 -2.029 34.218 1.00 88.62 104 SER A O 1
ATOM 837 N N . GLN A 1 105 ? -19.476 -1.301 33.379 1.00 88.69 105 GLN A N 1
ATOM 838 C CA . GLN A 1 105 ? -18.904 -0.961 34.685 1.00 88.69 105 GLN A CA 1
ATOM 839 C C . GLN A 1 105 ? -19.562 0.284 35.297 1.00 88.69 105 GLN A C 1
ATOM 841 O O . GLN A 1 105 ? -19.719 0.361 36.518 1.00 88.69 105 GLN A O 1
ATOM 846 N N . SER A 1 106 ? -19.934 1.262 34.467 1.00 86.38 106 SER A N 1
ATOM 847 C CA . SER A 1 1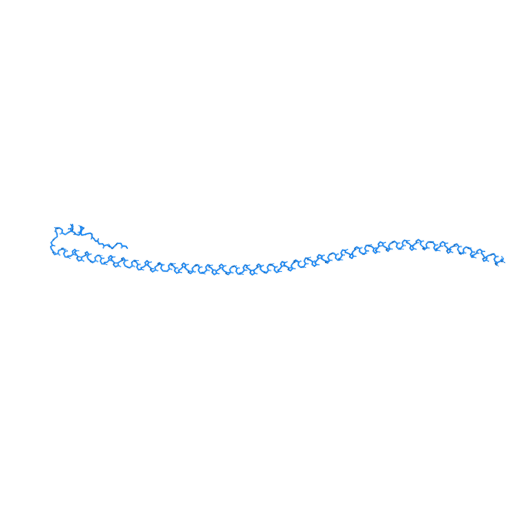06 ? -20.664 2.454 34.906 1.00 86.38 106 SER A CA 1
ATOM 848 C C . SER A 1 106 ? -22.026 2.080 35.493 1.00 86.38 106 SER A C 1
ATOM 850 O O . SER A 1 106 ? -22.368 2.560 36.576 1.00 86.38 106 SER A O 1
ATOM 852 N N . ASP A 1 107 ? -22.755 1.176 34.836 1.00 86.25 107 ASP A N 1
ATOM 853 C CA . ASP A 1 107 ? -24.053 0.689 35.315 1.00 86.25 107 ASP A CA 1
ATOM 854 C C . ASP A 1 107 ? -23.928 -0.004 36.685 1.00 86.25 107 ASP A C 1
ATOM 856 O O . ASP A 1 107 ? -24.662 0.321 37.620 1.00 86.25 107 ASP A O 1
ATOM 860 N N . LEU A 1 108 ? -22.918 -0.867 36.865 1.00 84.88 108 LEU A N 1
ATOM 861 C CA . LEU A 1 108 ? -22.638 -1.513 38.158 1.00 84.88 108 LEU A CA 1
ATOM 862 C C . LEU A 1 108 ? -22.333 -0.504 39.278 1.00 84.88 108 LEU A C 1
ATOM 864 O O . LEU A 1 108 ? -22.767 -0.678 40.419 1.00 84.88 108 LEU A O 1
ATOM 868 N N . ASN A 1 109 ? -21.581 0.557 38.981 1.00 86.56 109 ASN A N 1
ATOM 869 C CA . ASN A 1 109 ? -21.257 1.586 39.973 1.00 86.56 109 ASN A CA 1
ATOM 870 C C . ASN A 1 109 ? -22.495 2.403 40.388 1.00 86.56 109 ASN A C 1
ATOM 872 O O . ASN A 1 109 ? -22.622 2.781 41.562 1.00 86.56 109 ASN A O 1
ATOM 876 N N . LEU A 1 110 ? -23.413 2.664 39.451 1.00 84.44 110 LEU A N 1
ATOM 877 C CA . LEU A 1 110 ? -24.687 3.317 39.747 1.00 84.44 110 LEU A CA 1
ATOM 878 C C . LEU A 1 110 ? -25.544 2.441 40.675 1.00 84.44 110 LEU A C 1
ATOM 880 O O . LEU A 1 110 ? -26.060 2.935 41.681 1.00 84.44 110 LEU A O 1
ATOM 884 N N . ASP A 1 111 ? -25.608 1.134 40.409 1.00 88.88 111 ASP A N 1
ATOM 885 C CA . ASP A 1 111 ? -26.334 0.173 41.245 1.00 88.88 111 ASP A CA 1
ATOM 886 C C . ASP A 1 111 ? -25.791 0.120 42.682 1.00 88.88 111 ASP A C 1
ATOM 888 O O . ASP A 1 111 ? -26.562 0.143 43.645 1.00 88.88 111 ASP A O 1
ATOM 892 N N . VAL A 1 112 ? -24.465 0.118 42.863 1.00 89.31 112 VAL A N 1
ATOM 893 C CA . VAL A 1 112 ? -23.840 0.149 44.200 1.00 89.31 112 VAL A CA 1
ATOM 894 C C . VAL A 1 112 ? -24.202 1.426 44.964 1.00 89.31 112 VAL A C 1
ATOM 896 O O . VAL A 1 112 ? -24.471 1.372 46.168 1.00 89.31 112 VAL A O 1
ATOM 899 N N . THR A 1 113 ? -24.247 2.571 44.279 1.00 89.62 113 THR A N 1
ATOM 900 C CA . THR A 1 113 ? -24.664 3.845 44.886 1.00 89.62 113 THR A CA 1
ATOM 901 C C . THR A 1 113 ? -26.104 3.761 45.394 1.00 89.62 113 THR A C 1
ATOM 903 O O . THR A 1 113 ? -26.352 4.036 46.569 1.00 89.62 113 THR A O 1
ATOM 906 N N . LEU A 1 114 ? -27.030 3.269 44.565 1.00 92.69 114 LEU A N 1
ATOM 907 C CA . LEU A 1 114 ? -28.438 3.091 44.937 1.00 92.69 114 LEU A CA 1
ATOM 908 C C . LEU A 1 114 ? -28.625 2.091 46.090 1.00 92.69 114 LEU A C 1
ATOM 910 O O . LEU A 1 114 ? -29.465 2.300 46.968 1.00 92.69 114 LEU A O 1
ATOM 914 N N . ILE A 1 115 ? -27.840 1.008 46.124 1.00 92.50 115 ILE A N 1
ATOM 915 C CA . ILE A 1 115 ? -27.852 0.040 47.233 1.00 92.50 115 ILE A CA 1
ATOM 916 C C . ILE A 1 115 ? -27.420 0.713 48.540 1.00 92.50 115 ILE A C 1
ATOM 918 O O . ILE A 1 115 ? -28.066 0.515 49.572 1.00 92.50 115 ILE A O 1
ATOM 922 N N . ASN A 1 116 ? -26.360 1.524 48.510 1.00 92.25 116 ASN A N 1
ATOM 923 C CA . ASN A 1 116 ? -25.880 2.242 49.691 1.00 92.25 116 ASN A CA 1
ATOM 924 C C . ASN A 1 116 ? -26.907 3.265 50.197 1.00 92.25 116 ASN A C 1
ATOM 926 O O . ASN A 1 116 ? -27.154 3.335 51.403 1.00 92.25 116 ASN A O 1
ATOM 930 N N . GLU A 1 117 ? -27.550 4.009 49.295 1.00 94.44 117 GLU 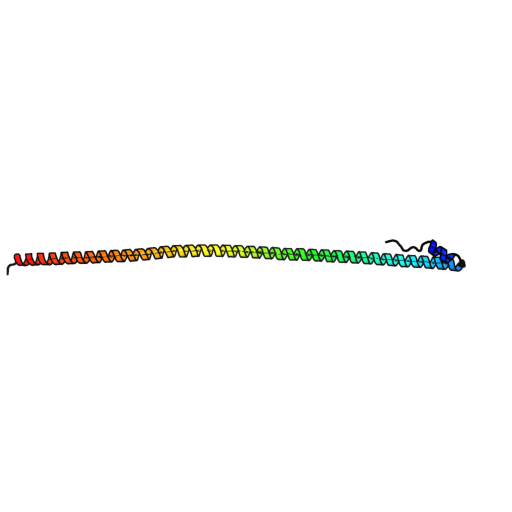A N 1
ATOM 931 C CA . GLU A 1 117 ? -28.638 4.933 49.637 1.00 94.44 117 GLU A CA 1
ATOM 932 C C . GLU A 1 117 ? -29.806 4.198 50.307 1.00 94.44 117 GLU A C 1
ATOM 934 O O . GLU A 1 117 ? -30.190 4.535 51.431 1.00 94.44 117 GLU A O 1
ATOM 939 N N . ARG A 1 118 ? -30.297 3.112 49.693 1.00 94.69 118 ARG A N 1
ATOM 940 C CA . ARG A 1 118 ? -31.376 2.287 50.263 1.00 94.69 118 ARG A CA 1
ATOM 941 C C . ARG A 1 118 ? -30.998 1.659 51.603 1.00 94.69 118 ARG A C 1
ATOM 943 O O . ARG A 1 118 ? -31.840 1.558 52.494 1.00 94.69 118 ARG A O 1
ATOM 950 N N . SER A 1 119 ? -29.743 1.245 51.774 1.00 95.06 119 SER A N 1
ATOM 951 C CA . SER A 1 119 ? -29.233 0.703 53.040 1.00 95.06 119 SER A CA 1
ATOM 952 C C . SER A 1 119 ? -29.267 1.755 54.156 1.00 95.06 119 SER A C 1
ATOM 954 O O . SER A 1 119 ? -29.711 1.476 55.274 1.00 95.06 119 SER A O 1
ATOM 956 N N . ASN A 1 120 ? -28.882 2.998 53.849 1.00 95.00 120 ASN A N 1
ATOM 957 C CA . ASN A 1 120 ? -28.947 4.115 54.793 1.00 95.00 120 ASN A CA 1
ATOM 958 C C . ASN A 1 120 ? -30.392 4.454 55.188 1.00 95.00 120 ASN A C 1
ATOM 960 O O . ASN A 1 120 ? -30.685 4.626 56.377 1.00 95.00 120 ASN A O 1
ATOM 964 N N . GLU A 1 121 ? -31.307 4.491 54.219 1.00 96.94 121 GLU A N 1
ATOM 965 C CA . GLU A 1 121 ? -32.738 4.678 54.475 1.00 96.94 121 GLU A CA 1
ATOM 966 C C . GLU A 1 121 ? -33.301 3.566 55.371 1.00 96.94 121 GLU A C 1
ATOM 968 O O . GLU A 1 121 ? -33.961 3.847 56.379 1.00 96.94 121 GLU A O 1
ATOM 973 N N . LEU A 1 122 ? -32.978 2.303 55.071 1.00 96.94 122 LEU A N 1
ATOM 974 C CA . LEU A 1 122 ? -33.415 1.151 55.858 1.00 96.94 122 LEU A CA 1
ATOM 975 C C . LEU A 1 122 ? -32.902 1.234 57.303 1.00 96.94 122 LEU A C 1
ATOM 977 O O . LEU A 1 122 ? -33.669 1.031 58.247 1.00 96.94 122 LEU A O 1
ATOM 981 N N . ASN A 1 123 ? -31.633 1.598 57.499 1.00 96.62 123 ASN A N 1
ATOM 982 C CA . ASN A 1 123 ? -31.040 1.776 58.827 1.00 96.62 123 ASN A CA 1
ATOM 983 C C . ASN A 1 123 ? -31.722 2.892 59.632 1.00 96.62 123 ASN A C 1
ATOM 985 O O . ASN A 1 123 ? -31.931 2.751 60.845 1.00 96.62 123 ASN A O 1
ATOM 989 N N . SER A 1 124 ? -32.122 3.981 58.970 1.00 97.19 124 SER A N 1
ATOM 990 C CA . SER A 1 124 ? -32.903 5.058 59.586 1.00 97.19 124 SER A CA 1
ATOM 991 C C . SER A 1 124 ? -34.278 4.559 60.049 1.00 97.19 124 SER A C 1
ATOM 993 O O . SER A 1 124 ? -34.660 4.754 61.211 1.00 97.19 124 SER A O 1
ATOM 995 N N . VAL A 1 125 ? -34.991 3.818 59.191 1.00 97.62 125 VAL A N 1
ATOM 996 C CA . VAL A 1 125 ? -36.293 3.211 59.518 1.00 97.62 125 VAL A CA 1
ATOM 997 C C . VAL A 1 125 ? -36.170 2.229 60.684 1.00 97.62 125 VAL A C 1
ATOM 999 O O . VAL A 1 125 ? -36.941 2.319 61.645 1.00 97.62 125 VAL A O 1
ATOM 1002 N N . ILE A 1 126 ? -35.180 1.331 60.652 1.00 97.19 126 ILE A N 1
ATOM 1003 C CA . ILE A 1 126 ? -34.909 0.367 61.730 1.00 97.19 126 ILE A CA 1
ATOM 1004 C C . ILE A 1 126 ? -34.656 1.103 63.049 1.00 97.19 126 ILE A C 1
ATOM 1006 O O . ILE A 1 126 ? -35.230 0.749 64.082 1.00 97.19 126 ILE A O 1
ATOM 1010 N N . SER A 1 127 ? -33.846 2.163 63.026 1.00 96.75 127 SER A N 1
ATOM 1011 C CA . SER A 1 127 ? -33.534 2.966 64.212 1.00 96.75 127 SER A CA 1
ATOM 1012 C C . SER A 1 127 ? -34.777 3.651 64.789 1.00 96.75 127 SER A C 1
ATOM 1014 O O . SER A 1 127 ? -34.993 3.643 66.007 1.00 96.75 127 SER A O 1
ATOM 1016 N N . ALA A 1 128 ? -35.635 4.208 63.930 1.00 96.44 128 ALA A N 1
ATOM 1017 C CA . ALA A 1 128 ? -36.899 4.813 64.335 1.00 96.44 128 ALA A CA 1
ATOM 1018 C C . ALA A 1 128 ? -37.866 3.780 64.941 1.00 96.44 128 ALA A C 1
ATOM 1020 O O . ALA A 1 128 ? -38.480 4.042 65.980 1.00 96.44 128 ALA A O 1
ATOM 1021 N N . GLN A 1 129 ? -37.973 2.591 64.341 1.00 96.94 129 GLN A N 1
ATOM 1022 C CA . GLN A 1 129 ? -38.809 1.504 64.856 1.00 96.94 129 GLN A CA 1
ATOM 1023 C C . GLN A 1 129 ? -38.288 0.963 66.189 1.00 96.94 129 GLN A C 1
ATOM 1025 O O . GLN A 1 129 ? -39.066 0.803 67.129 1.00 96.94 129 GLN A O 1
ATOM 1030 N N . ARG A 1 130 ? -36.968 0.785 66.334 1.00 97.44 130 ARG A N 1
ATOM 1031 C CA . ARG A 1 130 ? -36.345 0.374 67.601 1.00 97.44 130 ARG A CA 1
ATOM 1032 C C . ARG A 1 130 ? -36.699 1.344 68.734 1.00 97.44 130 ARG A C 1
ATOM 1034 O O . ARG A 1 130 ? -37.084 0.896 69.812 1.00 97.44 130 ARG A O 1
ATOM 1041 N N . LYS A 1 131 ? -36.667 2.661 68.483 1.00 97.06 131 LYS A N 1
ATOM 1042 C CA . LYS A 1 131 ? -37.111 3.682 69.456 1.00 97.06 131 LYS A CA 1
ATOM 1043 C C . LYS A 1 131 ? -38.595 3.549 69.817 1.00 97.06 131 LYS A C 1
ATOM 1045 O O . LYS A 1 131 ? -38.949 3.695 70.986 1.00 97.06 131 LYS A O 1
ATOM 1050 N N . LYS A 1 132 ? -39.478 3.284 68.845 1.00 96.88 132 LYS A N 1
ATOM 1051 C CA . LYS A 1 132 ? -40.915 3.068 69.107 1.00 96.88 132 LYS A CA 1
ATOM 1052 C C . LYS A 1 132 ? -41.145 1.828 69.974 1.00 96.88 132 LYS A C 1
ATOM 1054 O O . LYS A 1 132 ? -41.856 1.921 70.971 1.00 96.88 132 LYS A O 1
ATOM 1059 N N . ILE A 1 133 ? -40.494 0.711 69.650 1.00 96.88 133 ILE A N 1
ATOM 1060 C CA . ILE A 1 133 ? -40.571 -0.536 70.426 1.00 96.88 133 ILE A CA 1
ATOM 1061 C C . ILE A 1 133 ? -40.091 -0.312 71.865 1.00 96.88 133 ILE A C 1
ATOM 1063 O O . ILE A 1 133 ? -40.777 -0.718 72.797 1.00 96.88 133 ILE A O 1
ATOM 1067 N N . GLN A 1 134 ? -38.973 0.395 72.063 1.00 96.19 134 GLN A N 1
ATOM 1068 C CA . GLN A 1 134 ? -38.476 0.746 73.400 1.00 96.19 134 GLN A CA 1
ATOM 1069 C C . GLN A 1 134 ? -39.481 1.579 74.210 1.00 96.19 134 GLN A C 1
ATOM 1071 O O . GLN A 1 134 ? -39.640 1.365 75.410 1.00 96.19 134 GLN A O 1
ATOM 1076 N N . LYS A 1 135 ? -40.190 2.520 73.572 1.00 96.56 135 LYS A N 1
ATOM 1077 C CA . LYS A 1 135 ? -41.258 3.280 74.241 1.00 96.56 135 LYS A CA 1
ATOM 1078 C C . LYS A 1 135 ? -42.424 2.375 74.645 1.00 96.56 135 LYS A C 1
ATOM 1080 O O . LYS A 1 135 ? -42.907 2.485 75.767 1.00 96.56 135 LYS A O 1
ATOM 1085 N N . ILE A 1 136 ? -42.861 1.482 73.755 1.00 95.94 136 ILE A N 1
ATOM 1086 C CA . ILE A 1 136 ? -43.951 0.535 74.033 1.00 95.94 136 ILE A CA 1
ATOM 1087 C C . ILE A 1 136 ? -43.571 -0.398 75.186 1.00 95.94 136 ILE A C 1
ATOM 1089 O O . ILE A 1 136 ? -44.365 -0.570 76.114 1.00 95.94 136 ILE A O 1
ATOM 1093 N N . SER A 1 137 ? -42.362 -0.966 75.169 1.00 93.31 137 SER A N 1
ATOM 1094 C CA . SER A 1 137 ? -41.904 -1.872 76.224 1.00 93.31 137 SER A CA 1
ATOM 1095 C C . SER A 1 137 ? -41.801 -1.164 77.576 1.00 93.31 137 SER A C 1
ATOM 1097 O O . SER A 1 137 ? -42.279 -1.699 78.575 1.00 93.31 137 SER A O 1
ATOM 1099 N N . ALA A 1 138 ? -41.282 0.068 77.613 1.00 93.44 138 ALA A N 1
ATOM 1100 C CA . ALA A 1 138 ? -41.218 0.869 78.833 1.00 93.44 138 ALA A CA 1
ATOM 1101 C C . ALA A 1 138 ? -42.612 1.168 79.412 1.00 93.44 138 ALA A C 1
ATOM 1103 O O . ALA A 1 138 ? -42.827 1.034 80.618 1.00 93.44 138 ALA A O 1
ATOM 1104 N N . THR A 1 139 ? -43.575 1.546 78.565 1.00 94.25 139 THR A N 1
ATOM 1105 C CA . THR A 1 139 ? -44.966 1.787 78.984 1.00 94.25 139 THR A CA 1
ATOM 1106 C C . THR A 1 139 ? -45.625 0.509 79.497 1.00 94.25 139 THR A C 1
ATOM 1108 O O . THR A 1 139 ? -46.241 0.521 80.562 1.00 94.25 139 THR A O 1
ATOM 1111 N N . THR A 1 140 ? -45.445 -0.606 78.788 1.00 93.25 140 THR A N 1
ATOM 1112 C CA . THR A 1 140 ? -46.000 -1.911 79.177 1.00 93.25 140 THR A CA 1
ATOM 1113 C C . THR A 1 140 ? -45.431 -2.369 80.518 1.00 93.25 140 THR A C 1
ATOM 1115 O O . THR A 1 140 ? -46.187 -2.750 81.408 1.00 93.25 140 THR A O 1
ATOM 1118 N N . GLY A 1 141 ? -44.113 -2.252 80.713 1.00 92.69 141 GLY A N 1
ATOM 1119 C CA . GLY A 1 141 ? -43.457 -2.593 81.976 1.00 92.69 141 GLY A CA 1
ATOM 1120 C C . GLY A 1 141 ? -43.983 -1.776 83.160 1.00 92.69 141 GLY A C 1
ATOM 1121 O O . GLY A 1 141 ? -44.240 -2.336 84.226 1.00 92.69 141 GLY A O 1
ATOM 1122 N N . LYS A 1 142 ? -44.227 -0.470 82.970 1.00 91.75 142 LYS A N 1
ATOM 1123 C CA . LYS A 1 142 ? -44.868 0.373 83.995 1.00 91.75 142 LYS A CA 1
ATOM 1124 C C . LYS A 1 142 ? -46.276 -0.116 84.338 1.00 91.75 142 LYS A C 1
ATOM 1126 O O . LYS A 1 142 ? -46.588 -0.237 85.519 1.00 91.75 142 LYS A O 1
ATOM 1131 N N . TYR A 1 143 ? -47.092 -0.407 83.326 1.00 90.31 143 TYR A N 1
ATOM 1132 C CA . TYR A 1 143 ? -48.483 -0.830 83.499 1.00 90.31 143 TYR A CA 1
ATOM 1133 C C . TYR A 1 143 ? -48.599 -2.181 84.221 1.00 90.31 143 TYR A C 1
ATOM 1135 O O . TYR A 1 143 ? -49.328 -2.308 85.207 1.00 90.31 143 TYR A O 1
ATOM 1143 N N . VAL A 1 144 ? -47.805 -3.172 83.801 1.00 90.94 144 VAL A N 1
ATOM 1144 C CA . VAL A 1 144 ? -47.729 -4.482 84.467 1.00 90.94 144 VAL A CA 1
ATOM 1145 C C . VAL A 1 144 ? -47.235 -4.326 85.907 1.00 90.94 144 VAL A C 1
ATOM 1147 O O . VAL A 1 144 ? -47.836 -4.875 86.827 1.00 90.94 144 VAL A O 1
ATOM 1150 N N . GLY A 1 145 ? -46.195 -3.519 86.135 1.00 88.81 145 GLY A N 1
ATOM 1151 C CA . GLY A 1 145 ? -45.676 -3.258 87.479 1.00 88.81 145 GLY A CA 1
ATOM 1152 C C . GLY A 1 145 ? -46.662 -2.526 88.399 1.00 88.81 145 GLY A C 1
ATOM 1153 O O . GLY A 1 145 ? -46.624 -2.721 89.615 1.00 88.81 145 GLY A O 1
ATOM 1154 N N . SER A 1 146 ? -47.547 -1.675 87.867 1.00 86.38 146 SER A N 1
ATOM 1155 C CA . SER A 1 146 ? -48.652 -1.107 88.654 1.00 86.38 146 SER A CA 1
ATOM 1156 C C . SER A 1 146 ? -49.726 -2.147 88.962 1.00 86.38 146 SER A C 1
ATOM 1158 O O . SER A 1 146 ? -50.136 -2.257 90.114 1.00 86.38 146 SER A O 1
ATOM 1160 N N . MET A 1 147 ? -50.131 -2.960 87.981 1.00 85.38 147 MET A N 1
ATOM 1161 C CA . MET A 1 147 ? -51.126 -4.018 88.193 1.00 85.38 147 MET A CA 1
ATOM 1162 C C . MET A 1 147 ? -50.668 -5.033 89.242 1.00 85.38 147 MET A C 1
ATOM 1164 O O . MET A 1 147 ? -51.421 -5.331 90.164 1.00 85.38 147 MET A O 1
ATOM 1168 N N . ALA A 1 148 ? -49.416 -5.495 89.164 1.00 81.94 148 ALA A N 1
ATOM 1169 C CA . ALA A 1 148 ? -48.844 -6.431 90.129 1.00 81.94 148 ALA A CA 1
ATOM 1170 C C . ALA A 1 148 ? -48.895 -5.891 91.570 1.00 81.94 148 ALA A C 1
ATOM 1172 O O . ALA A 1 148 ? -49.296 -6.611 92.477 1.00 81.94 148 ALA A O 1
ATOM 1173 N N . ARG A 1 149 ? -48.580 -4.603 91.773 1.00 81.94 149 ARG A N 1
ATOM 1174 C CA . ARG A 1 149 ? -48.682 -3.940 93.088 1.00 81.94 149 ARG A CA 1
ATOM 1175 C C . ARG A 1 149 ? -50.114 -3.792 93.596 1.00 81.94 149 ARG A C 1
ATOM 1177 O O . ARG A 1 149 ? -50.320 -3.729 94.798 1.00 81.94 149 ARG A O 1
ATOM 1184 N N . THR A 1 150 ? -51.089 -3.719 92.694 1.00 80.00 150 THR A N 1
ATOM 1185 C CA . THR A 1 150 ? -52.503 -3.573 93.069 1.00 80.00 150 THR A CA 1
ATOM 1186 C C . THR A 1 150 ? -53.130 -4.925 93.433 1.00 80.00 150 THR A C 1
ATOM 1188 O O . THR A 1 150 ? -54.004 -4.984 94.289 1.00 80.00 150 THR A O 1
ATOM 1191 N N . LEU A 1 151 ? -52.686 -6.012 92.789 1.00 76.50 151 LEU A N 1
ATOM 1192 C CA . LEU A 1 151 ? -53.224 -7.369 92.968 1.00 76.50 151 LEU A CA 1
ATOM 1193 C C . LEU A 1 151 ? -52.509 -8.193 94.055 1.00 76.50 151 LEU A C 1
ATOM 1195 O O . LEU A 1 151 ? -53.075 -9.172 94.532 1.00 76.50 151 LEU A O 1
ATOM 1199 N N . LEU A 1 152 ? -51.296 -7.805 94.458 1.00 67.25 152 LEU A N 1
ATOM 1200 C CA . LEU A 1 152 ? -50.554 -8.383 95.585 1.00 67.25 152 LEU A CA 1
ATOM 1201 C C . LEU A 1 152 ? -50.232 -7.284 96.613 1.00 67.25 152 LEU A C 1
ATOM 1203 O O . LEU A 1 152 ? -49.092 -6.816 96.658 1.00 67.25 152 LEU A O 1
ATOM 1207 N N . PRO A 1 153 ? -51.216 -6.831 97.413 1.00 59.84 153 PRO A N 1
ATOM 1208 C CA . PRO A 1 153 ? -50.944 -5.925 98.518 1.00 59.84 153 PRO A CA 1
ATOM 1209 C C . PRO A 1 153 ? -50.217 -6.712 99.617 1.00 59.84 153 PRO A C 1
ATOM 1211 O O . PRO A 1 153 ? -50.819 -7.545 100.294 1.00 59.84 153 PRO A O 1
ATOM 1214 N N . ILE A 1 154 ? -48.911 -6.483 99.744 1.00 57.72 154 ILE A N 1
ATOM 1215 C CA . ILE A 1 154 ? -48.149 -6.760 100.969 1.00 57.72 154 ILE A CA 1
ATOM 1216 C C . ILE A 1 154 ? -48.159 -5.479 101.795 1.00 57.72 154 ILE A C 1
ATOM 1218 O O . ILE A 1 154 ? -47.909 -4.411 101.187 1.00 57.72 154 ILE A O 1
#

pLDDT: mean 88.72, std 10.66, range [56.41, 98.0]

Sequence (154 aa):
MARYRPSEETLAMFKEDLPDDIENIVDDVAAKTEKVVDDLIDQYDASLKEKSVEYKQKTDELFANFDKEVSEITEQSEQYLDQMQEKLAALTKSTDALKQAIDSQSDLNLDVTLINERSNELNSVISAQRKKIQKISATTGKYVGSMARTLLPI

Organism: NCBI:txid89401

Secondary structure (DSSP, 8-state):
-------HHHHHHHHTT--HHHHHHHHHHHHHHHHHHHHHHHHHHHHHHHHHHHHHHHHHHHHHHHHHHHHHHHHHHHHHHHHHHHHHHHHHHHHHHHHHHHHHHHHHHHHHHHHHHHHHHHHHHHHHHHHHHHHHHHHHHHHHHHHHHHHS--